Protein AF-A0A109FEW3-F1 (afdb_monomer_lite)

Foldseek 3Di:
DDPVCPCVVVVVVVVVVVVVVVVVVVVVVVVVVVVVVVVCVVVVVVVVLQVVLVVVLVVQLVVLCVVLVVVVVVLDDPDDDPPPHDDDDRDCPVVNVVSVVVSVVSNVVRDRDD

Secondary structure (DSSP, 8-state):
--GGGTTHHHHHHHHHHHHHHHHHHHHHHHHHHHHHHHHHHHHHHHHHHHHHHHHHHHHHHHHHHHHHHHHHHTTS--PPPPTTSPPPPP-THHHHHHHHHHHHHHHHH-----

Radius of gyration: 37.36 Å; chains: 1; bounding box: 73×18×106 Å

Sequence (114 aa):
MKEENKDLPAQKQRLRDMQQEMVGLEHSVLTEETRLGDFKRAATRAALSLKLGAMLELAEKTVIIAELGKLMVDMLPTDETEPGQPRAYYDGYSRTEELLSEAQRCLQDVVFNP

Structure (mmCIF, N/CA/C/O backbone):
data_AF-A0A109FEW3-F1
#
_entry.id   AF-A0A109FEW3-F1
#
loop_
_atom_site.group_PDB
_atom_site.id
_atom_site.type_symbol
_atom_site.label_atom_id
_atom_site.label_alt_id
_atom_site.label_comp_id
_atom_site.label_asym_id
_atom_site.label_entity_id
_atom_site.label_seq_id
_atom_site.pdbx_PDB_ins_code
_atom_site.Cartn_x
_atom_site.Cartn_y
_atom_site.Cartn_z
_atom_site.occupancy
_atom_site.B_iso_or_equiv
_atom_site.auth_seq_id
_atom_site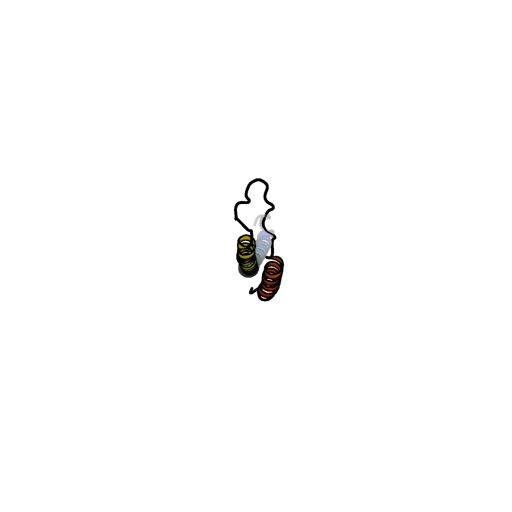.auth_comp_id
_atom_site.auth_asym_id
_atom_site.auth_atom_id
_atom_site.pdbx_PDB_model_num
ATOM 1 N N . MET A 1 1 ? -33.833 6.696 74.405 1.00 47.91 1 MET A N 1
ATOM 2 C CA . MET A 1 1 ? -32.798 6.557 73.355 1.00 47.91 1 MET A CA 1
ATOM 3 C C . MET A 1 1 ? -32.274 7.950 73.034 1.00 47.91 1 MET A C 1
ATOM 5 O O . MET A 1 1 ? -33.098 8.848 72.935 1.00 47.91 1 MET A O 1
ATOM 9 N N . LYS A 1 2 ? -30.950 8.154 72.989 1.00 50.50 2 LYS A N 1
ATOM 10 C CA . LYS A 1 2 ? -30.319 9.472 72.766 1.00 50.50 2 LYS A CA 1
ATOM 11 C C . LYS A 1 2 ? -30.726 10.058 71.404 1.00 50.50 2 LYS A C 1
ATOM 13 O O . LYS A 1 2 ? -30.836 9.305 70.437 1.00 50.50 2 LYS A O 1
ATOM 18 N N . GLU A 1 3 ? -30.938 11.376 71.342 1.00 60.00 3 GLU A N 1
ATOM 19 C CA . GLU A 1 3 ? -31.372 12.112 70.136 1.00 60.00 3 GLU A CA 1
ATOM 20 C C . GLU A 1 3 ? -30.461 11.923 68.913 1.00 60.00 3 GLU A C 1
ATOM 22 O O . GLU A 1 3 ? -30.926 12.061 67.786 1.00 60.00 3 GLU A O 1
ATOM 27 N N . GLU A 1 4 ? -29.212 11.503 69.123 1.00 60.31 4 GLU A N 1
ATOM 28 C CA . GLU A 1 4 ? -28.209 11.220 68.084 1.00 60.31 4 GLU A CA 1
ATOM 29 C C . GLU A 1 4 ? -28.628 10.143 67.060 1.00 60.31 4 GLU A C 1
ATOM 31 O O . GLU A 1 4 ? -28.013 10.042 66.006 1.00 60.31 4 GLU A O 1
ATOM 36 N N . ASN A 1 5 ? -29.676 9.350 67.325 1.00 62.22 5 ASN A N 1
ATOM 37 C CA . ASN A 1 5 ? -30.086 8.224 66.470 1.00 62.22 5 ASN A CA 1
ATOM 38 C C . ASN A 1 5 ? -31.424 8.412 65.727 1.00 62.22 5 ASN A C 1
ATOM 40 O O . ASN A 1 5 ? -31.904 7.461 65.104 1.00 62.22 5 ASN A O 1
ATOM 44 N N . LYS A 1 6 ? -32.046 9.600 65.779 1.00 67.06 6 LYS A N 1
ATOM 45 C CA . LYS A 1 6 ? -33.355 9.848 65.134 1.00 67.06 6 LYS A CA 1
ATOM 46 C C . LYS A 1 6 ? -33.323 9.667 63.608 1.00 67.06 6 LYS A C 1
ATOM 48 O O . LYS A 1 6 ? -34.269 9.117 63.055 1.00 67.06 6 LYS A O 1
ATOM 53 N N . ASP A 1 7 ? -32.219 10.035 62.957 1.00 79.94 7 ASP A N 1
ATOM 54 C CA . ASP A 1 7 ? -32.056 9.947 61.494 1.00 79.94 7 ASP A CA 1
ATOM 55 C C . ASP A 1 7 ? -31.428 8.636 61.000 1.00 79.94 7 ASP A C 1
ATOM 57 O O . ASP A 1 7 ? -31.314 8.409 59.793 1.00 79.94 7 ASP A O 1
ATOM 61 N N . LEU A 1 8 ? -31.049 7.734 61.910 1.00 85.69 8 LEU A N 1
ATOM 62 C CA . LEU A 1 8 ? -30.391 6.472 61.568 1.00 85.69 8 LEU A CA 1
ATOM 63 C C . LEU A 1 8 ? -31.180 5.618 60.546 1.00 85.69 8 LEU A C 1
ATOM 65 O O . LEU A 1 8 ? -30.555 5.055 59.644 1.00 85.69 8 LEU A O 1
ATOM 69 N N . PRO A 1 9 ? -32.526 5.502 60.614 1.00 87.56 9 PRO A N 1
ATOM 70 C CA . PRO A 1 9 ? -33.291 4.751 59.617 1.00 87.56 9 PRO A CA 1
ATOM 71 C C . PRO A 1 9 ? -33.207 5.371 58.216 1.00 87.56 9 PRO A C 1
ATOM 73 O O . PRO A 1 9 ? -33.046 4.644 57.236 1.00 87.56 9 PRO A O 1
ATOM 76 N N . ALA A 1 10 ? -33.261 6.703 58.128 1.00 90.25 10 ALA A N 1
ATOM 77 C CA . ALA A 1 10 ? -33.179 7.438 56.869 1.00 90.25 10 ALA A CA 1
ATOM 78 C C . ALA A 1 10 ? -31.770 7.360 56.262 1.00 90.25 10 ALA A C 1
ATOM 80 O O . ALA A 1 10 ? -31.628 7.123 55.064 1.00 90.25 10 ALA A O 1
ATOM 81 N N . GLN A 1 11 ? -30.724 7.479 57.084 1.00 90.19 11 GLN A N 1
ATOM 82 C CA . GLN A 1 11 ? -29.334 7.305 56.647 1.00 90.19 11 GLN A CA 1
ATOM 83 C C . GLN A 1 11 ? -29.070 5.880 56.142 1.00 90.19 11 GLN A C 1
ATOM 85 O O . GLN A 1 11 ? -28.447 5.703 55.099 1.00 90.19 11 GLN A O 1
ATOM 90 N N . LYS A 1 12 ? -29.603 4.857 56.827 1.00 92.38 12 LYS A N 1
ATOM 91 C CA . LYS A 1 12 ? -29.522 3.459 56.372 1.00 92.38 12 LYS A CA 1
ATOM 92 C C . LYS A 1 12 ? -30.264 3.224 55.058 1.00 92.38 12 LYS A C 1
ATOM 94 O O . LYS A 1 12 ? -29.797 2.421 54.258 1.00 92.38 12 LYS A O 1
ATOM 99 N N . GLN A 1 13 ? -31.400 3.888 54.839 1.00 94.44 13 GLN A N 1
ATOM 100 C CA . GLN A 1 13 ? -32.105 3.807 53.560 1.00 94.44 13 GLN A CA 1
ATOM 101 C C . GLN A 1 13 ? -31.280 4.440 52.438 1.00 94.44 13 GLN A C 1
ATOM 103 O O . GLN A 1 13 ? -31.017 3.761 51.455 1.00 94.44 13 GLN A O 1
ATOM 108 N N . ARG A 1 14 ? -30.765 5.663 52.631 1.00 94.94 14 ARG A N 1
ATOM 109 C CA . ARG A 1 14 ? -29.899 6.322 51.636 1.00 94.94 14 ARG A CA 1
ATOM 110 C C . ARG A 1 14 ? -28.660 5.496 51.305 1.00 94.94 14 ARG A C 1
ATOM 112 O O . ARG A 1 14 ? -28.295 5.400 50.143 1.00 94.94 14 ARG A O 1
ATOM 119 N N . LEU A 1 15 ? -28.035 4.867 52.304 1.00 95.88 15 LEU A N 1
ATOM 120 C CA . LEU A 1 15 ? -26.901 3.969 52.077 1.00 95.88 15 LEU A CA 1
ATOM 121 C C . LEU A 1 15 ? -27.289 2.790 51.171 1.00 95.88 15 LEU A C 1
ATOM 123 O O . LEU A 1 15 ? -26.536 2.462 50.261 1.00 95.88 15 LEU A O 1
ATOM 127 N N . ARG A 1 16 ? -28.454 2.169 51.402 1.00 96.06 16 ARG A N 1
ATOM 128 C CA . ARG A 1 16 ? -28.960 1.082 50.547 1.00 96.06 16 ARG A CA 1
ATOM 129 C C . ARG A 1 16 ? -29.239 1.563 49.126 1.00 96.06 16 ARG A C 1
ATOM 131 O O . ARG A 1 16 ? -28.860 0.875 48.186 1.00 96.06 16 ARG A O 1
ATOM 138 N N . ASP A 1 17 ? -29.846 2.737 48.984 1.00 96.62 17 ASP A N 1
ATOM 139 C CA . ASP A 1 17 ? -30.147 3.320 47.675 1.00 96.62 17 ASP A CA 1
ATOM 140 C C . ASP A 1 17 ? -28.847 3.589 46.894 1.00 96.62 17 ASP A C 1
ATOM 142 O O . ASP A 1 17 ? -28.719 3.166 45.748 1.00 96.62 17 ASP A O 1
ATOM 146 N N . MET A 1 18 ? -27.835 4.179 47.544 1.00 97.62 18 MET A N 1
ATOM 147 C CA . MET A 1 18 ? -26.511 4.411 46.947 1.00 97.62 18 MET A CA 1
ATOM 148 C C . MET A 1 18 ? -25.790 3.104 46.590 1.00 97.62 18 MET A C 1
ATOM 150 O O . MET A 1 18 ? -25.139 3.026 45.553 1.00 97.62 18 MET A O 1
ATOM 154 N N . GLN A 1 19 ? -25.902 2.061 47.420 1.00 97.31 19 GLN A N 1
ATOM 155 C CA . GLN A 1 19 ? -25.341 0.739 47.111 1.00 97.31 19 GLN A CA 1
ATOM 156 C C . GLN A 1 19 ? -26.008 0.120 45.880 1.00 97.31 19 GLN A C 1
ATOM 158 O O . GLN A 1 19 ? -25.329 -0.469 45.043 1.00 97.31 19 GLN A O 1
ATOM 163 N N . GLN A 1 20 ? -27.326 0.267 45.748 1.00 96.88 20 GLN A N 1
ATOM 164 C CA . GLN A 1 20 ? -28.060 -0.239 44.595 1.00 96.88 20 GLN A CA 1
ATOM 165 C C . GLN A 1 20 ? -27.723 0.543 43.317 1.00 96.88 20 GLN A C 1
ATOM 167 O O . GLN A 1 20 ? -27.550 -0.059 42.258 1.00 96.88 20 GLN A O 1
ATOM 172 N N . GLU A 1 21 ? -27.572 1.865 43.419 1.00 97.75 21 GLU A N 1
ATOM 173 C CA . GLU A 1 21 ? -27.117 2.713 42.314 1.00 97.75 21 GLU A CA 1
ATOM 174 C C . GLU A 1 21 ? -25.693 2.348 41.871 1.00 97.75 21 GLU A C 1
ATOM 176 O O . GLU A 1 21 ? -25.436 2.215 40.674 1.00 97.75 21 GLU A O 1
ATOM 181 N N . MET A 1 22 ? -24.790 2.093 42.824 1.00 97.88 22 MET A N 1
ATOM 182 C CA . MET A 1 22 ? -23.416 1.664 42.551 1.00 97.88 22 MET A CA 1
ATOM 183 C C . MET A 1 22 ? -23.373 0.372 41.726 1.00 97.88 22 MET A C 1
ATOM 185 O O . MET A 1 22 ? -22.667 0.325 40.725 1.00 97.88 22 MET A O 1
ATOM 189 N N . VAL A 1 23 ? -24.184 -0.636 42.067 1.00 97.69 23 VAL A N 1
ATOM 190 C CA . VAL A 1 23 ? -24.274 -1.888 41.287 1.00 97.69 23 VAL A CA 1
ATOM 191 C C . VAL A 1 23 ? -24.754 -1.625 39.853 1.00 97.69 23 VAL A C 1
ATOM 193 O O . VAL A 1 23 ? -24.258 -2.230 38.901 1.00 97.69 23 VAL A O 1
ATOM 196 N N . GLY A 1 24 ? -25.701 -0.698 39.673 1.00 97.56 24 GLY A N 1
ATOM 197 C CA . GLY A 1 24 ? -26.158 -0.285 38.344 1.00 97.56 24 GLY A CA 1
ATOM 198 C C . GLY A 1 24 ? -25.055 0.391 37.524 1.00 97.56 24 GLY A C 1
ATOM 199 O O . GLY A 1 24 ? -24.879 0.083 36.342 1.00 97.56 24 GLY A O 1
ATOM 200 N N . LEU A 1 25 ? -24.278 1.275 38.156 1.00 98.19 25 LEU A N 1
ATOM 201 C CA . LEU A 1 25 ? -23.134 1.934 37.527 1.00 98.19 25 LEU A CA 1
ATOM 202 C C . LEU A 1 25 ? -22.031 0.935 37.163 1.00 98.19 25 LEU A C 1
ATOM 204 O O . LEU A 1 25 ? -21.523 0.996 36.047 1.00 98.19 25 LEU A O 1
ATOM 208 N N . GLU A 1 26 ? -21.706 -0.015 38.040 1.00 98.31 26 GLU A N 1
ATOM 209 C CA . GLU A 1 26 ? -20.717 -1.070 37.771 1.00 98.31 26 GLU A CA 1
ATOM 210 C C . GLU A 1 26 ? -21.098 -1.904 36.541 1.00 98.31 26 GLU A C 1
ATOM 212 O O . GLU A 1 26 ? -20.264 -2.143 35.665 1.00 98.31 26 GLU A O 1
ATOM 217 N N . HIS A 1 27 ? -22.373 -2.284 36.413 1.00 98.06 27 HIS A N 1
ATOM 218 C CA . HIS A 1 27 ? -22.854 -3.002 35.232 1.00 98.06 27 HIS A CA 1
ATOM 219 C C . HIS A 1 27 ? -22.754 -2.153 33.952 1.00 98.06 27 HIS A C 1
ATOM 221 O O . HIS A 1 27 ? -22.402 -2.660 32.881 1.00 98.06 27 HIS A O 1
ATOM 227 N N . SER A 1 28 ? -23.068 -0.858 34.046 1.00 98.38 28 SER A N 1
ATOM 228 C CA . SER A 1 28 ? -22.941 0.078 32.924 1.00 98.38 28 SER A CA 1
ATOM 229 C C . SER A 1 28 ? -21.485 0.199 32.465 1.00 98.38 28 SER A C 1
ATOM 231 O O . SER A 1 28 ? -21.197 0.032 31.280 1.00 98.38 28 SER A O 1
ATOM 233 N N . VAL A 1 29 ? -20.553 0.377 33.409 1.00 98.44 29 VAL A N 1
ATOM 234 C CA . VAL A 1 29 ? -19.111 0.434 33.128 1.00 98.44 29 VAL A CA 1
ATOM 235 C C . VAL A 1 29 ? -18.643 -0.847 32.446 1.00 98.44 29 VAL A C 1
ATOM 237 O O . VAL A 1 29 ? -18.040 -0.769 31.380 1.00 98.44 29 VAL A O 1
ATOM 240 N N . LEU A 1 30 ? -18.995 -2.021 32.979 1.00 98.50 30 LEU A N 1
ATOM 241 C CA . LEU A 1 30 ? -18.612 -3.306 32.386 1.00 98.50 30 LEU A CA 1
ATOM 242 C C . LEU A 1 30 ? -19.119 -3.457 30.940 1.00 98.50 30 LEU A C 1
ATOM 244 O O . LEU A 1 30 ? -18.416 -3.971 30.063 1.00 98.50 30 LEU A O 1
ATOM 248 N N . THR A 1 31 ? -20.343 -2.993 30.681 1.00 98.56 31 THR A N 1
ATOM 249 C CA . THR A 1 31 ? -20.953 -3.028 29.345 1.00 98.56 31 THR A CA 1
ATOM 250 C C . THR A 1 31 ? -20.181 -2.141 28.370 1.00 98.56 31 THR A C 1
ATOM 252 O O . THR A 1 31 ? -19.841 -2.575 27.266 1.00 98.56 31 THR A O 1
ATOM 255 N N . GLU A 1 32 ? -19.870 -0.912 28.777 1.00 98.56 32 GLU A N 1
ATOM 256 C CA . GLU A 1 32 ? -19.151 0.045 27.938 1.00 98.56 32 GLU A CA 1
ATOM 257 C C . GLU A 1 32 ? -17.683 -0.348 27.730 1.00 98.56 32 GLU A C 1
ATOM 259 O O . GLU A 1 32 ? -17.168 -0.221 26.619 1.00 98.56 32 GLU A O 1
ATOM 264 N N . GLU A 1 33 ? -17.016 -0.922 28.732 1.00 98.56 33 GLU A N 1
ATOM 265 C CA . GLU A 1 33 ? -15.662 -1.466 28.582 1.00 98.56 33 GLU A CA 1
ATOM 266 C C . GLU A 1 33 ? -15.615 -2.618 27.575 1.00 98.56 33 GLU A C 1
ATOM 268 O O . GLU A 1 33 ? -14.716 -2.676 26.728 1.00 98.56 33 GLU A O 1
ATOM 273 N N . THR A 1 34 ? -16.613 -3.504 27.614 1.00 98.56 34 THR A N 1
ATOM 274 C CA . THR A 1 34 ? -16.736 -4.608 26.654 1.00 98.56 34 THR A CA 1
ATOM 275 C C . THR A 1 34 ? -16.910 -4.069 25.234 1.00 98.56 34 THR A C 1
ATOM 277 O O . THR A 1 34 ? -16.145 -4.433 24.335 1.00 98.56 34 THR A O 1
ATOM 280 N N . ARG A 1 35 ? -17.841 -3.123 25.046 1.00 98.44 35 ARG A N 1
ATOM 281 C CA . ARG A 1 35 ? -18.084 -2.453 23.758 1.00 98.44 35 ARG A CA 1
ATOM 282 C C . ARG A 1 35 ? -16.848 -1.732 23.238 1.00 98.44 35 ARG A C 1
ATOM 284 O O . ARG A 1 35 ? -16.520 -1.842 22.058 1.00 98.44 35 ARG A O 1
ATOM 291 N N . LEU A 1 36 ? -16.136 -1.026 24.111 1.00 98.50 36 LEU A N 1
ATOM 292 C CA . LEU A 1 36 ? -14.897 -0.345 23.761 1.00 98.50 36 LEU A CA 1
ATOM 293 C C . LEU A 1 36 ? -13.816 -1.345 23.330 1.00 98.50 36 LEU A C 1
ATOM 295 O O . LEU A 1 36 ? -13.079 -1.084 22.377 1.00 98.50 36 LEU A O 1
ATOM 299 N N . GLY A 1 37 ? -13.720 -2.491 24.006 1.00 98.56 37 GLY A N 1
ATOM 300 C CA . GLY A 1 37 ? -12.812 -3.576 23.644 1.00 98.56 37 GLY A CA 1
ATOM 301 C C . GLY A 1 37 ? -13.099 -4.142 22.251 1.00 98.56 37 GLY A C 1
ATOM 302 O O . GLY A 1 37 ? -12.176 -4.290 21.445 1.00 98.56 37 GLY A O 1
ATOM 303 N N . ASP A 1 38 ? -14.369 -4.410 21.947 1.00 98.62 38 ASP A N 1
ATOM 304 C CA . ASP A 1 38 ? -14.806 -4.865 20.623 1.00 98.62 38 ASP A CA 1
ATOM 305 C C . ASP A 1 38 ? -14.529 -3.822 19.541 1.00 98.62 38 ASP A C 1
ATOM 307 O O . ASP A 1 38 ? -13.926 -4.138 18.511 1.00 98.62 38 ASP A O 1
ATOM 311 N N . PHE A 1 39 ? -14.884 -2.562 19.804 1.00 98.62 39 PHE A N 1
ATOM 312 C CA . PHE A 1 39 ? -14.639 -1.457 18.886 1.00 98.62 39 PHE A CA 1
ATOM 313 C C . PHE A 1 39 ? -13.152 -1.317 18.556 1.00 98.62 39 PHE A C 1
ATOM 315 O O . PHE A 1 39 ? -12.784 -1.268 17.383 1.00 98.62 39 PHE A O 1
ATOM 322 N N . LYS A 1 40 ? -12.274 -1.321 19.569 1.00 98.69 40 LYS A N 1
ATOM 323 C CA . LYS A 1 40 ? -10.820 -1.228 19.369 1.00 98.69 40 LYS A CA 1
ATOM 324 C C . LYS A 1 40 ? -10.305 -2.347 18.469 1.00 98.69 40 LYS A C 1
ATOM 326 O O . LYS A 1 40 ? -9.514 -2.073 17.569 1.00 98.69 40 LYS A O 1
ATOM 331 N N . ARG A 1 41 ? -10.754 -3.591 18.667 1.00 98.69 41 ARG A N 1
ATOM 332 C CA . ARG A 1 41 ? -10.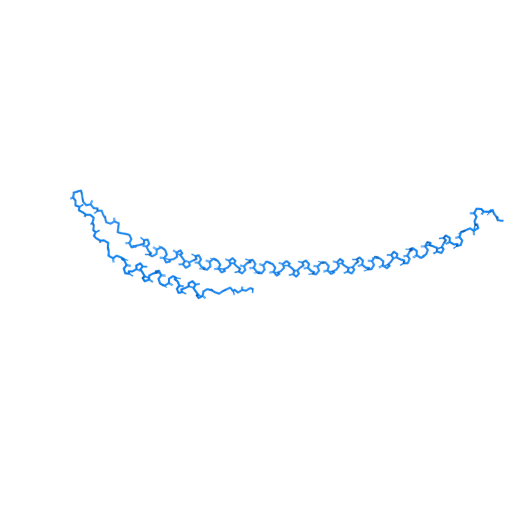353 -4.727 17.819 1.00 98.69 41 ARG A CA 1
ATOM 333 C C . ARG A 1 41 ? -10.841 -4.571 16.381 1.00 98.69 41 ARG A C 1
ATOM 335 O O . ARG A 1 41 ? -10.047 -4.760 15.460 1.00 98.69 41 ARG A O 1
ATOM 342 N N . ALA A 1 42 ? -12.109 -4.214 16.188 1.00 98.50 42 ALA A N 1
ATOM 343 C CA . ALA A 1 42 ? -12.690 -4.027 14.861 1.00 98.50 42 ALA A CA 1
ATOM 344 C C . ALA A 1 42 ? -12.004 -2.882 14.102 1.00 98.50 42 ALA A C 1
ATOM 346 O O . ALA A 1 42 ? -11.556 -3.072 12.972 1.00 98.50 42 ALA A O 1
ATOM 347 N N . ALA A 1 43 ? -11.837 -1.730 14.756 1.00 98.50 43 ALA A N 1
ATOM 348 C CA . ALA A 1 43 ? -11.170 -0.564 14.192 1.00 98.50 43 ALA A CA 1
ATOM 349 C C . ALA A 1 43 ? -9.702 -0.855 13.857 1.00 98.50 43 ALA A C 1
ATOM 351 O O . ALA A 1 43 ? -9.242 -0.520 12.770 1.00 98.50 43 ALA A O 1
ATOM 352 N N . THR A 1 44 ? -8.978 -1.531 14.755 1.00 98.44 44 THR A N 1
ATOM 353 C CA . THR A 1 44 ? -7.571 -1.892 14.523 1.00 98.44 44 THR A CA 1
ATOM 354 C C . THR A 1 44 ? -7.435 -2.834 13.336 1.00 98.44 44 THR A C 1
ATOM 356 O O . THR A 1 44 ? -6.583 -2.614 12.480 1.00 98.44 44 THR A O 1
ATOM 359 N N . ARG A 1 45 ? -8.289 -3.863 13.251 1.00 97.88 45 ARG A N 1
ATOM 360 C CA . ARG A 1 45 ? -8.289 -4.789 12.116 1.00 97.88 45 ARG A CA 1
ATOM 361 C C . ARG A 1 45 ? -8.557 -4.047 10.810 1.00 97.88 45 ARG A C 1
ATOM 363 O O . ARG A 1 45 ? -7.761 -4.176 9.893 1.00 97.88 45 ARG A O 1
ATOM 370 N N . ALA A 1 46 ? -9.622 -3.249 10.744 1.00 97.25 46 ALA A N 1
ATOM 371 C CA . ALA A 1 46 ? -9.976 -2.507 9.536 1.00 97.25 46 ALA A CA 1
ATOM 372 C C . ALA A 1 46 ? -8.864 -1.535 9.106 1.00 97.25 46 ALA A C 1
ATOM 374 O O . ALA A 1 46 ? -8.481 -1.509 7.939 1.00 97.25 46 ALA A O 1
ATOM 375 N N . ALA A 1 47 ? -8.300 -0.782 10.055 1.00 97.69 47 ALA A N 1
ATOM 376 C CA . ALA A 1 47 ? -7.227 0.167 9.778 1.00 97.69 47 ALA A CA 1
ATOM 377 C C . ALA A 1 47 ? -5.953 -0.528 9.276 1.00 97.69 47 ALA A C 1
ATOM 379 O O . ALA A 1 47 ? -5.325 -0.056 8.328 1.00 97.69 47 ALA A O 1
ATOM 380 N N . LEU A 1 48 ? -5.566 -1.648 9.897 1.00 97.25 48 LEU A N 1
ATOM 381 C CA . LEU A 1 48 ? -4.382 -2.395 9.482 1.00 97.25 48 LEU A CA 1
ATOM 382 C C . LEU A 1 48 ? -4.594 -3.121 8.154 1.00 97.25 48 LEU A C 1
ATOM 384 O O . LEU A 1 48 ? -3.688 -3.074 7.333 1.00 97.25 48 LEU A O 1
ATOM 388 N N . SER A 1 49 ? -5.763 -3.715 7.905 1.00 96.81 49 SER A N 1
ATOM 389 C CA . SER A 1 49 ? -6.101 -4.305 6.601 1.00 96.81 49 SER A CA 1
ATOM 390 C C . SER A 1 49 ? -5.968 -3.274 5.482 1.00 96.81 49 SER A C 1
ATOM 392 O O . SER A 1 49 ? -5.201 -3.487 4.549 1.00 96.81 49 SER A O 1
ATOM 394 N N . LEU A 1 50 ? -6.584 -2.097 5.645 1.00 97.38 50 LEU A N 1
ATOM 395 C CA . LEU A 1 50 ? -6.484 -1.015 4.666 1.00 97.38 50 LEU A CA 1
ATOM 396 C C . LEU A 1 50 ? -5.028 -0.575 4.445 1.00 97.38 50 LEU A C 1
ATOM 398 O O . LEU A 1 50 ? -4.574 -0.448 3.310 1.00 97.38 50 LEU A O 1
ATOM 402 N N . LYS A 1 51 ? -4.278 -0.348 5.533 1.00 96.94 51 LYS A N 1
ATOM 403 C CA . LYS A 1 51 ? -2.888 0.118 5.452 1.00 96.94 51 LYS A CA 1
ATOM 404 C C . LYS A 1 51 ? -1.988 -0.908 4.768 1.00 96.94 51 LYS A C 1
ATOM 406 O O . LYS A 1 51 ? -1.175 -0.536 3.927 1.00 96.94 51 LYS A O 1
ATOM 411 N N . LEU A 1 52 ? -2.094 -2.175 5.158 1.00 96.69 52 LEU A N 1
ATOM 412 C CA . LEU A 1 52 ? -1.285 -3.253 4.598 1.00 96.69 52 LEU A CA 1
ATOM 413 C C . LEU A 1 52 ? -1.651 -3.502 3.129 1.00 96.69 52 LEU A C 1
ATOM 415 O O . LEU A 1 52 ? -0.741 -3.606 2.313 1.00 96.69 52 LEU A O 1
ATOM 419 N N . GLY A 1 53 ? -2.941 -3.501 2.779 1.00 96.75 53 GLY A N 1
ATOM 420 C CA . GLY A 1 53 ? -3.392 -3.602 1.389 1.00 96.75 53 GLY A CA 1
ATOM 421 C C . GLY A 1 53 ? -2.856 -2.460 0.521 1.00 96.75 53 GLY A C 1
ATOM 422 O O . GLY A 1 53 ? -2.394 -2.690 -0.592 1.00 96.75 53 GLY A O 1
ATOM 423 N N . ALA A 1 54 ? -2.817 -1.231 1.050 1.00 96.50 54 ALA A N 1
ATOM 424 C CA . ALA A 1 54 ? -2.343 -0.075 0.288 1.00 96.50 54 ALA A CA 1
ATOM 425 C C . ALA A 1 54 ? -0.825 -0.138 0.078 1.00 96.50 54 ALA A C 1
ATOM 427 O O . ALA A 1 54 ? -0.310 0.263 -0.964 1.00 96.50 54 ALA A O 1
ATOM 428 N N . MET A 1 55 ? -0.094 -0.671 1.063 1.00 96.94 55 MET A N 1
ATOM 429 C CA . MET A 1 55 ? 1.335 -0.939 0.913 1.00 96.94 55 MET A CA 1
ATOM 430 C C . MET A 1 55 ? 1.610 -2.055 -0.096 1.00 96.94 55 MET A C 1
ATOM 432 O O . MET A 1 55 ? 2.606 -1.959 -0.807 1.00 96.94 55 MET A O 1
ATOM 436 N N . LEU A 1 56 ? 0.751 -3.075 -0.180 1.00 96.69 56 LEU A N 1
ATOM 437 C CA . LEU A 1 56 ? 0.871 -4.129 -1.187 1.00 96.69 56 LEU A CA 1
ATOM 438 C C . LEU A 1 56 ? 0.710 -3.552 -2.599 1.00 96.69 56 LEU A C 1
ATOM 440 O O . LEU A 1 56 ? 1.596 -3.730 -3.428 1.00 96.69 56 LEU A O 1
ATOM 444 N N . GLU A 1 57 ? -0.347 -2.771 -2.831 1.00 96.62 57 GLU A N 1
ATOM 445 C CA . GLU A 1 57 ? -0.584 -2.102 -4.117 1.00 96.62 57 GLU A CA 1
ATOM 446 C C . GLU A 1 57 ? 0.589 -1.184 -4.509 1.00 96.62 57 GLU A C 1
ATOM 448 O O . GLU A 1 57 ? 1.071 -1.207 -5.644 1.00 96.62 57 GLU A O 1
ATOM 453 N N . LEU A 1 58 ? 1.095 -0.389 -3.558 1.00 96.81 58 LEU A N 1
ATOM 454 C CA . LEU A 1 58 ? 2.259 0.467 -3.782 1.00 96.81 58 LEU A CA 1
ATOM 455 C C . LEU A 1 58 ? 3.506 -0.353 -4.134 1.00 96.81 58 LEU A C 1
ATOM 457 O O . LEU A 1 58 ? 4.264 0.041 -5.023 1.00 96.81 58 LEU A O 1
ATOM 461 N N . ALA A 1 59 ? 3.739 -1.467 -3.439 1.00 97.25 59 ALA A N 1
ATOM 462 C CA . ALA A 1 59 ? 4.883 -2.331 -3.691 1.00 97.25 59 ALA A CA 1
ATOM 463 C C . ALA A 1 59 ? 4.814 -2.944 -5.096 1.00 97.25 59 ALA A C 1
ATOM 465 O O . ALA A 1 59 ? 5.800 -2.874 -5.823 1.00 97.25 59 ALA A O 1
ATOM 466 N N . GLU A 1 60 ? 3.654 -3.450 -5.517 1.00 96.94 60 GLU A N 1
ATOM 467 C CA . GLU A 1 60 ? 3.447 -3.996 -6.865 1.00 96.94 60 GLU A CA 1
ATOM 468 C C . GLU A 1 60 ? 3.705 -2.946 -7.953 1.00 96.94 60 GLU A C 1
ATOM 470 O O . GLU A 1 60 ? 4.474 -3.185 -8.886 1.00 96.94 60 GLU A O 1
ATOM 475 N N . LYS A 1 61 ? 3.164 -1.732 -7.788 1.00 97.81 61 LYS A N 1
ATOM 476 C CA . LYS A 1 61 ? 3.446 -0.610 -8.702 1.00 97.81 61 LYS A CA 1
ATOM 477 C C . LYS A 1 61 ? 4.931 -0.254 -8.741 1.00 97.81 61 LYS A C 1
ATOM 479 O O . LYS A 1 61 ? 5.473 0.041 -9.804 1.00 97.81 61 LYS A O 1
ATOM 484 N N . THR A 1 62 ? 5.599 -0.299 -7.591 1.00 98.19 62 THR A N 1
ATOM 485 C CA . THR A 1 62 ? 7.037 -0.021 -7.489 1.00 98.19 62 THR A CA 1
ATOM 486 C C . THR A 1 62 ? 7.865 -1.080 -8.213 1.00 98.19 62 THR A C 1
ATOM 488 O O . THR A 1 62 ? 8.827 -0.723 -8.890 1.00 98.19 62 THR A O 1
ATOM 491 N N . VAL A 1 63 ? 7.485 -2.358 -8.118 1.00 98.12 63 VAL A N 1
ATOM 492 C CA . VAL A 1 63 ? 8.139 -3.455 -8.849 1.00 98.12 63 VAL A CA 1
ATOM 493 C C . VAL A 1 63 ? 8.055 -3.218 -10.355 1.00 98.12 63 VAL A C 1
ATOM 495 O O . VAL A 1 63 ? 9.092 -3.224 -11.012 1.00 98.12 63 VAL A O 1
ATOM 498 N N . ILE A 1 64 ? 6.867 -2.902 -10.884 1.00 98.00 64 ILE A N 1
ATOM 499 C CA . ILE A 1 64 ? 6.673 -2.612 -12.317 1.00 98.00 64 ILE A CA 1
ATOM 500 C C . ILE A 1 64 ? 7.593 -1.474 -12.780 1.00 98.00 64 ILE A C 1
ATOM 502 O O . ILE A 1 64 ? 8.283 -1.595 -13.793 1.00 98.00 64 ILE A O 1
ATOM 506 N N . ILE A 1 65 ? 7.629 -0.369 -12.026 1.00 97.81 65 ILE A N 1
ATOM 507 C CA . ILE A 1 65 ? 8.472 0.789 -12.355 1.00 97.81 65 ILE A CA 1
ATOM 508 C C . ILE A 1 65 ? 9.956 0.408 -12.319 1.00 97.81 65 ILE A C 1
ATOM 510 O O . ILE A 1 65 ? 10.710 0.804 -13.206 1.00 97.81 65 ILE A O 1
ATOM 514 N N . ALA A 1 66 ? 10.383 -0.353 -11.311 1.00 98.12 66 ALA A N 1
ATOM 515 C CA . ALA A 1 66 ? 11.775 -0.756 -11.160 1.00 98.12 66 ALA A CA 1
ATOM 516 C C . ALA A 1 66 ? 12.229 -1.704 -12.281 1.00 98.12 66 ALA A C 1
ATOM 518 O O . ALA A 1 66 ? 13.317 -1.523 -12.828 1.00 98.12 66 ALA A O 1
ATOM 519 N N . GLU A 1 67 ? 11.404 -2.685 -12.649 1.00 97.81 67 GLU A N 1
ATOM 520 C CA . GLU A 1 67 ? 11.715 -3.649 -13.708 1.00 97.81 67 GLU A CA 1
ATOM 521 C C . GLU A 1 67 ? 11.826 -2.972 -15.075 1.00 97.81 67 GLU A C 1
ATOM 523 O O . GLU A 1 67 ? 12.846 -3.107 -15.752 1.00 97.81 67 GLU A O 1
ATOM 528 N N . LEU A 1 68 ? 10.820 -2.186 -15.463 1.00 97.88 68 LEU A N 1
ATOM 529 C CA . LEU A 1 68 ? 10.825 -1.494 -16.753 1.00 97.88 68 LEU A CA 1
ATOM 530 C C . LEU A 1 68 ? 11.871 -0.377 -16.797 1.00 97.88 68 LEU A C 1
ATOM 532 O O . LEU A 1 68 ? 12.543 -0.196 -17.812 1.00 97.88 68 LEU A O 1
ATOM 536 N N . GLY A 1 69 ? 12.075 0.325 -15.681 1.00 97.19 69 GLY A N 1
ATOM 537 C CA . GLY A 1 69 ? 13.138 1.316 -15.545 1.00 97.19 69 GLY A CA 1
ATOM 538 C C . GLY A 1 69 ? 14.528 0.702 -15.719 1.00 97.19 69 GLY A C 1
ATOM 539 O O . GLY A 1 69 ? 15.378 1.292 -16.382 1.00 97.19 69 GLY A O 1
ATOM 540 N N . LYS A 1 70 ? 14.757 -0.513 -15.204 1.00 97.88 70 LYS A N 1
ATOM 541 C CA . LYS A 1 70 ? 16.006 -1.245 -15.441 1.00 97.88 70 LYS A CA 1
ATOM 542 C C . LYS A 1 70 ? 16.205 -1.546 -16.928 1.00 97.88 70 LYS A C 1
ATOM 544 O O . LYS A 1 70 ? 17.281 -1.270 -17.448 1.00 97.88 70 LYS A O 1
ATOM 549 N N . LEU A 1 71 ? 15.170 -2.027 -17.621 1.00 97.31 71 LEU A N 1
ATOM 550 C CA . LEU A 1 71 ? 15.247 -2.265 -19.068 1.00 97.31 71 LEU A CA 1
ATOM 551 C C . LEU A 1 71 ? 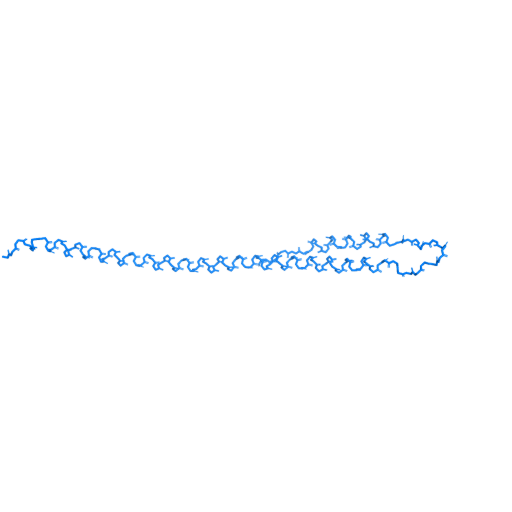15.561 -0.985 -19.849 1.00 97.31 71 LEU A C 1
ATOM 553 O O . LEU A 1 71 ? 16.268 -1.042 -20.850 1.00 97.31 71 LEU A O 1
ATOM 557 N N . MET A 1 72 ? 15.071 0.172 -19.391 1.00 95.75 72 MET A N 1
ATOM 558 C CA . MET A 1 72 ? 15.423 1.452 -20.005 1.00 95.75 72 MET A CA 1
ATOM 559 C C . MET A 1 72 ? 16.906 1.798 -19.826 1.00 95.75 72 MET A C 1
ATOM 561 O O . MET A 1 72 ? 17.546 2.269 -20.765 1.00 95.75 72 MET A O 1
ATOM 565 N N . VAL A 1 73 ? 17.458 1.560 -18.633 1.0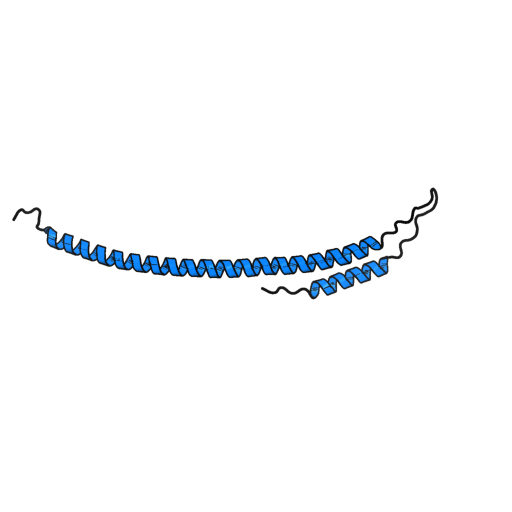0 95.75 73 VAL A N 1
ATOM 566 C CA . VAL A 1 73 ? 18.882 1.789 -18.333 1.00 95.75 73 VAL A CA 1
ATOM 567 C C . VAL A 1 73 ? 19.780 0.884 -19.176 1.00 95.75 73 VAL A C 1
ATOM 569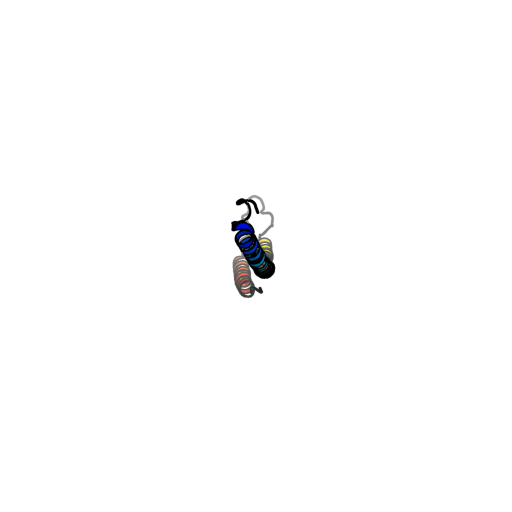 O O . VAL A 1 73 ? 20.814 1.346 -19.653 1.00 95.75 73 VAL A O 1
ATOM 572 N N . ASP A 1 74 ? 19.364 -0.359 -19.425 1.00 94.81 74 ASP A N 1
ATOM 573 C CA . ASP A 1 74 ? 20.114 -1.321 -20.245 1.00 94.81 74 ASP A CA 1
ATOM 574 C C . ASP A 1 74 ? 20.275 -0.869 -21.715 1.00 94.81 74 ASP A C 1
ATOM 576 O O . ASP A 1 74 ? 21.122 -1.396 -22.432 1.00 94.81 74 ASP A O 1
ATOM 580 N N . MET A 1 75 ? 19.507 0.129 -22.176 1.00 93.38 75 MET A N 1
ATOM 581 C CA . MET A 1 75 ? 19.645 0.708 -23.522 1.00 93.38 75 MET A CA 1
ATOM 582 C C . MET A 1 75 ? 20.722 1.796 -23.620 1.00 93.38 75 MET A C 1
ATOM 584 O O . MET A 1 75 ? 20.949 2.331 -24.707 1.00 93.38 75 MET A O 1
ATOM 588 N N . LEU A 1 76 ? 21.354 2.189 -22.510 1.00 92.88 76 LEU A N 1
ATOM 589 C CA . LEU A 1 76 ? 22.416 3.190 -22.540 1.00 92.88 76 LEU A CA 1
ATOM 590 C C . LEU A 1 76 ? 23.670 2.601 -23.207 1.00 92.88 76 LEU A C 1
ATOM 592 O O . LEU A 1 76 ? 24.215 1.619 -22.702 1.00 92.88 76 LEU A O 1
ATOM 596 N N . PRO A 1 77 ? 24.174 3.197 -24.304 1.00 91.62 77 PRO A N 1
ATOM 597 C CA . PRO A 1 77 ? 25.362 2.685 -24.971 1.00 91.62 77 PRO A CA 1
ATOM 598 C C . PRO A 1 77 ? 26.591 2.865 -24.073 1.00 91.62 77 PRO A C 1
ATOM 600 O O . PRO A 1 77 ? 26.922 3.984 -23.667 1.00 91.62 77 PRO A O 1
ATOM 603 N N . THR A 1 78 ? 27.276 1.761 -23.779 1.00 92.50 78 THR A N 1
ATOM 604 C CA . THR A 1 78 ? 28.491 1.733 -22.948 1.00 92.50 78 THR A CA 1
ATOM 605 C C . THR A 1 78 ? 29.780 1.697 -23.762 1.00 92.50 78 THR A C 1
ATOM 607 O O . THR A 1 78 ? 30.859 1.666 -23.175 1.00 92.50 78 THR A O 1
ATOM 610 N N . ASP A 1 79 ? 29.683 1.687 -25.093 1.00 92.75 79 ASP A N 1
ATOM 611 C CA . ASP A 1 79 ? 30.843 1.623 -25.978 1.00 92.75 79 ASP A CA 1
ATOM 612 C C . ASP A 1 79 ? 31.770 2.827 -25.778 1.00 92.75 79 ASP A C 1
ATOM 614 O O . ASP A 1 79 ? 31.341 3.988 -25.691 1.00 92.75 79 ASP A O 1
ATOM 618 N N . GLU A 1 80 ? 33.069 2.544 -25.716 1.00 92.88 80 GLU A N 1
ATOM 619 C CA . GLU A 1 80 ? 34.090 3.575 -25.602 1.00 92.88 80 GLU A CA 1
ATOM 620 C C . GLU A 1 80 ? 34.158 4.389 -26.899 1.00 92.88 80 GLU A C 1
ATOM 622 O O . GLU A 1 80 ? 34.199 3.853 -28.004 1.00 92.88 80 GLU A O 1
ATOM 627 N N . THR A 1 81 ? 34.158 5.716 -26.771 1.00 94.81 81 THR A N 1
ATOM 628 C CA . THR A 1 81 ? 34.324 6.616 -27.918 1.00 94.81 81 THR A CA 1
ATOM 629 C C . THR A 1 81 ? 35.806 6.919 -28.101 1.00 94.81 81 THR A C 1
ATOM 631 O O . THR A 1 81 ? 36.448 7.420 -27.175 1.00 94.81 81 THR A O 1
ATOM 634 N N . GLU A 1 82 ? 36.350 6.643 -29.287 1.00 95.38 82 GLU A N 1
ATOM 635 C CA . GLU A 1 82 ? 37.751 6.943 -29.588 1.00 95.38 82 GLU A CA 1
ATOM 636 C C . GLU A 1 82 ? 38.042 8.455 -29.511 1.00 95.38 82 GLU A C 1
ATOM 638 O O . GLU A 1 82 ? 37.212 9.275 -29.927 1.00 95.38 82 GLU A O 1
ATOM 643 N N . PRO A 1 83 ? 39.231 8.866 -29.025 1.00 95.81 83 PRO A N 1
ATOM 644 C CA . PRO A 1 83 ? 39.604 10.274 -28.972 1.00 95.81 83 PRO A CA 1
ATOM 645 C C . PRO A 1 83 ? 39.509 10.957 -30.343 1.00 95.81 83 PRO A C 1
ATOM 647 O O . PRO A 1 83 ? 40.154 10.552 -31.306 1.00 95.81 83 PRO A O 1
ATOM 650 N N . GLY A 1 84 ? 38.724 12.033 -30.418 1.00 95.19 84 GLY A N 1
ATOM 651 C CA . GLY A 1 84 ? 38.520 12.803 -31.649 1.00 95.19 84 GLY A CA 1
ATOM 652 C C . GLY A 1 84 ? 37.401 12.287 -32.561 1.00 95.19 84 GLY A C 1
ATOM 653 O O . GLY A 1 84 ? 37.083 12.968 -33.533 1.00 95.19 84 GLY A O 1
ATOM 654 N N . GLN A 1 85 ? 36.773 11.149 -32.242 1.00 95.00 85 GLN A N 1
ATOM 655 C CA . GLN A 1 85 ? 35.593 10.646 -32.951 1.00 95.00 85 GLN A CA 1
ATOM 656 C C . GLN A 1 85 ? 34.288 11.092 -32.267 1.00 95.00 85 GLN A C 1
ATOM 658 O O . GLN A 1 85 ? 34.260 11.294 -31.047 1.00 95.00 85 GLN A O 1
ATOM 663 N N . PRO A 1 86 ? 33.184 11.266 -33.019 1.00 93.06 86 PRO A N 1
ATOM 664 C CA . PRO A 1 86 ? 31.872 11.495 -32.428 1.00 93.06 86 PRO A CA 1
ATOM 665 C C . PRO A 1 86 ? 31.345 10.225 -31.743 1.00 93.06 86 PRO A C 1
ATOM 667 O O . PRO A 1 86 ? 31.634 9.105 -32.163 1.00 93.06 86 PRO A O 1
ATOM 670 N N . ARG A 1 87 ? 30.518 10.400 -30.705 1.00 92.69 87 ARG A N 1
ATOM 671 C CA . ARG A 1 87 ? 29.785 9.292 -30.073 1.00 92.69 87 ARG A CA 1
ATOM 672 C C . ARG A 1 87 ? 28.790 8.682 -31.069 1.00 92.69 87 ARG A C 1
ATOM 674 O O . ARG A 1 87 ? 28.232 9.404 -31.896 1.00 92.69 87 ARG A O 1
ATOM 681 N N . ALA A 1 88 ? 28.539 7.377 -30.953 1.00 90.25 88 ALA A N 1
ATOM 682 C CA . ALA A 1 88 ? 27.500 6.695 -31.719 1.00 90.25 88 ALA A CA 1
ATOM 683 C C . ALA A 1 88 ? 26.129 7.376 -31.550 1.00 90.25 88 ALA A C 1
ATOM 685 O O . ALA A 1 88 ? 25.795 7.886 -30.475 1.00 90.25 88 ALA A O 1
ATOM 686 N N . TYR A 1 89 ? 25.344 7.392 -32.628 1.00 92.06 89 TYR A N 1
ATOM 687 C CA . TYR A 1 89 ? 23.983 7.912 -32.593 1.00 92.06 89 TYR A CA 1
ATOM 688 C C . TYR A 1 89 ? 23.099 7.002 -31.738 1.00 92.06 89 TYR A C 1
ATOM 690 O O . TYR A 1 89 ? 23.191 5.781 -31.832 1.00 92.06 89 TYR A O 1
ATOM 698 N N . TYR A 1 90 ? 22.246 7.601 -30.912 1.00 93.38 90 TYR A N 1
ATOM 699 C CA . TYR A 1 90 ? 21.300 6.859 -30.090 1.00 93.38 90 TYR A CA 1
ATOM 700 C C . TYR A 1 90 ? 20.020 6.575 -30.882 1.00 93.38 90 TYR A C 1
ATOM 702 O O . TYR A 1 90 ? 19.391 7.506 -31.377 1.00 93.38 90 TYR A O 1
ATOM 710 N N . ASP A 1 91 ? 19.615 5.311 -30.976 1.00 92.88 91 ASP A N 1
ATOM 711 C CA . ASP A 1 91 ? 18.431 4.856 -31.717 1.00 92.88 91 ASP A CA 1
ATOM 712 C C . ASP A 1 91 ? 17.350 4.211 -30.823 1.00 92.88 91 ASP A C 1
ATOM 714 O O . ASP A 1 91 ? 16.285 3.822 -31.303 1.00 92.88 91 ASP A O 1
ATOM 718 N N . GLY A 1 92 ? 17.556 4.186 -29.502 1.00 94.50 92 GLY A N 1
ATOM 719 C CA . GLY A 1 92 ? 16.646 3.565 -28.530 1.00 94.50 92 GLY A CA 1
ATOM 720 C C . GLY A 1 92 ? 15.335 4.318 -28.250 1.00 94.50 92 GLY A C 1
ATOM 721 O O . GLY A 1 92 ? 14.580 3.912 -27.364 1.00 94.50 92 GLY A O 1
ATOM 722 N N . TYR A 1 93 ? 15.024 5.399 -28.976 1.00 95.12 93 TYR A N 1
ATOM 723 C CA . TYR A 1 93 ? 13.821 6.217 -28.750 1.00 95.12 93 TYR A CA 1
ATOM 724 C C . TYR A 1 93 ? 12.523 5.402 -28.857 1.00 95.12 93 TYR A C 1
ATOM 726 O O . TYR A 1 93 ? 11.725 5.408 -27.923 1.00 95.12 93 TYR A O 1
ATOM 734 N N . SER A 1 94 ? 12.353 4.638 -29.945 1.00 96.56 94 SER A N 1
ATOM 735 C CA . SER A 1 94 ? 11.158 3.802 -30.163 1.00 96.56 94 SER A CA 1
ATOM 736 C C . SER A 1 94 ? 10.979 2.785 -29.037 1.00 96.56 94 SER A C 1
ATOM 738 O O . SER A 1 94 ? 9.887 2.607 -28.504 1.00 96.56 94 SER A O 1
ATOM 740 N N . ARG A 1 95 ? 12.077 2.148 -28.618 1.00 96.12 95 ARG A N 1
ATOM 741 C CA . ARG A 1 95 ? 12.044 1.150 -27.550 1.00 96.12 95 ARG A CA 1
ATOM 742 C C . ARG A 1 95 ? 11.710 1.770 -26.192 1.00 96.12 95 ARG A C 1
ATOM 744 O O . ARG A 1 95 ? 10.999 1.162 -25.397 1.00 96.12 95 ARG A O 1
ATOM 751 N N . THR A 1 96 ? 12.182 2.988 -25.936 1.00 96.06 96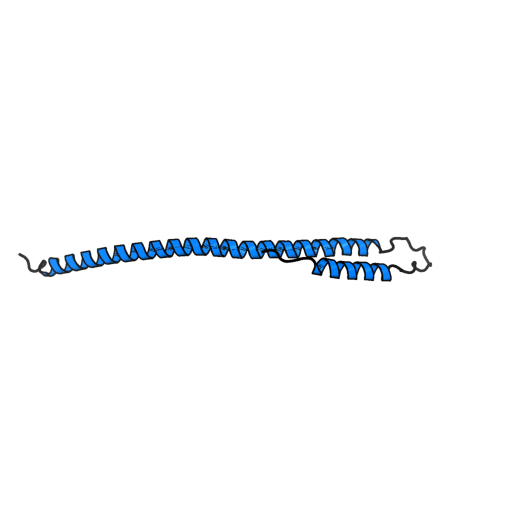 THR A N 1
ATOM 752 C CA . THR A 1 96 ? 11.834 3.748 -24.727 1.00 96.06 96 THR A CA 1
ATOM 753 C C . THR A 1 96 ? 10.334 4.049 -24.678 1.00 96.06 96 THR A C 1
ATOM 755 O O . THR A 1 96 ? 9.713 3.874 -23.630 1.00 96.06 96 THR A O 1
ATOM 758 N N . GLU A 1 97 ? 9.732 4.456 -25.799 1.00 97.06 97 GLU A N 1
ATOM 759 C CA . GLU A 1 97 ? 8.287 4.716 -25.890 1.00 97.06 97 GLU A CA 1
ATOM 760 C C . GLU A 1 97 ? 7.446 3.447 -25.687 1.00 97.06 97 GLU A C 1
ATOM 762 O O . GLU A 1 97 ? 6.423 3.485 -24.995 1.00 97.06 97 GLU A O 1
ATOM 767 N N . GLU A 1 98 ? 7.894 2.311 -26.228 1.00 97.62 98 GLU A N 1
ATOM 768 C CA . GLU A 1 98 ? 7.269 1.004 -25.993 1.00 97.62 98 GLU A CA 1
ATOM 769 C C . GLU A 1 98 ? 7.269 0.639 -24.503 1.00 97.62 98 GLU A C 1
ATOM 771 O O . GLU A 1 98 ? 6.211 0.340 -23.947 1.00 97.62 98 GLU A O 1
ATOM 776 N N . LEU A 1 99 ? 8.431 0.718 -23.840 1.00 97.69 99 LEU A N 1
ATOM 777 C CA . LEU A 1 99 ? 8.568 0.399 -22.413 1.00 97.69 99 LEU A CA 1
ATOM 778 C C . LEU A 1 99 ? 7.732 1.337 -21.534 1.00 97.69 99 LEU A C 1
ATOM 780 O O . LEU A 1 99 ? 7.146 0.903 -20.543 1.00 97.69 99 LEU A O 1
ATOM 784 N N . LEU A 1 100 ? 7.640 2.619 -21.899 1.00 97.00 100 LEU A N 1
ATOM 785 C CA . LEU A 1 100 ? 6.796 3.581 -21.193 1.00 97.00 100 LEU A CA 1
ATOM 786 C C . LEU A 1 100 ? 5.308 3.233 -21.329 1.00 97.00 100 LEU A C 1
ATOM 788 O O . LEU A 1 100 ? 4.574 3.259 -20.340 1.00 97.00 100 LEU A O 1
ATOM 792 N N . SER A 1 101 ? 4.867 2.895 -22.541 1.00 97.69 101 SER A N 1
ATOM 793 C CA . SER A 1 101 ? 3.477 2.510 -22.810 1.00 97.69 101 SER A CA 1
ATOM 794 C C . SER A 1 101 ? 3.110 1.218 -22.078 1.00 97.69 101 SER A C 1
ATOM 796 O O . SER A 1 101 ? 2.024 1.096 -21.510 1.00 97.69 101 SER A O 1
ATOM 798 N N . GLU A 1 102 ? 4.040 0.264 -22.035 1.00 97.81 102 GLU A N 1
ATOM 799 C CA . GLU A 1 102 ? 3.894 -0.967 -21.269 1.00 97.81 102 GLU A CA 1
ATOM 800 C C . GLU A 1 102 ? 3.799 -0.691 -19.764 1.00 97.81 102 GLU A C 1
ATOM 802 O O . GLU A 1 102 ? 2.890 -1.212 -19.118 1.00 97.81 102 GLU A O 1
ATOM 807 N N . ALA A 1 103 ? 4.645 0.191 -19.220 1.00 97.75 103 ALA A N 1
ATOM 808 C CA . ALA A 1 103 ? 4.573 0.593 -17.815 1.00 97.75 103 ALA A CA 1
ATOM 809 C C . ALA A 1 103 ? 3.205 1.178 -17.467 1.00 97.75 103 ALA A C 1
ATOM 811 O O . ALA A 1 103 ? 2.611 0.805 -16.458 1.00 97.75 103 ALA A O 1
ATOM 812 N N . GLN A 1 104 ? 2.679 2.062 -18.317 1.00 97.06 104 GLN A N 1
ATOM 813 C CA . GLN A 1 104 ? 1.366 2.669 -18.113 1.00 97.06 104 GLN A CA 1
ATOM 814 C C . GLN A 1 104 ? 0.247 1.627 -18.100 1.00 97.06 104 GLN A C 1
ATOM 816 O O . GLN A 1 104 ? -0.610 1.685 -17.220 1.00 97.06 104 GLN A O 1
ATOM 821 N N . ARG A 1 105 ? 0.275 0.661 -19.025 1.00 97.75 105 ARG A N 1
ATOM 822 C CA . ARG A 1 105 ? -0.696 -0.440 -19.056 1.00 97.75 105 ARG A CA 1
ATOM 823 C C . ARG A 1 105 ? -0.606 -1.292 -17.789 1.00 97.75 105 ARG A C 1
ATOM 825 O O . ARG A 1 105 ? -1.603 -1.455 -17.099 1.00 97.75 105 ARG A O 1
ATOM 832 N N . CYS A 1 106 ? 0.588 -1.770 -17.441 1.00 97.31 106 CYS A N 1
ATOM 833 C CA . CYS A 1 106 ? 0.781 -2.625 -16.269 1.00 97.31 106 CYS A CA 1
ATOM 834 C C . CYS A 1 106 ? 0.378 -1.914 -14.967 1.00 97.31 106 CYS A C 1
ATOM 836 O O . CYS A 1 106 ? -0.231 -2.526 -14.096 1.00 97.31 106 CYS A O 1
ATOM 838 N N . LEU A 1 107 ? 0.659 -0.612 -14.834 1.00 96.88 107 LEU A N 1
ATOM 839 C CA . LEU A 1 107 ? 0.251 0.178 -13.667 1.00 96.88 107 LEU A CA 1
ATOM 840 C C . LEU A 1 107 ? -1.272 0.334 -13.540 1.00 96.88 107 LEU A C 1
ATOM 842 O O . LEU A 1 107 ? -1.759 0.487 -12.419 1.00 96.88 107 LEU A O 1
ATOM 846 N N . GLN A 1 108 ? -2.009 0.325 -14.655 1.00 95.44 108 GLN A N 1
ATOM 847 C CA . GLN A 1 108 ? -3.477 0.377 -14.659 1.00 95.44 108 GLN A CA 1
ATOM 848 C C . GLN A 1 108 ? -4.110 -0.953 -14.239 1.00 95.44 108 GLN A C 1
ATOM 850 O O . GLN A 1 108 ? -5.195 -0.943 -13.662 1.00 95.44 108 GLN A O 1
ATOM 855 N N . ASP A 1 109 ? -3.424 -2.068 -14.487 1.00 94.81 109 ASP A N 1
ATOM 856 C CA . ASP A 1 109 ? -3.902 -3.407 -14.134 1.00 94.81 109 ASP A CA 1
ATOM 857 C C . ASP A 1 109 ? -3.715 -3.738 -12.640 1.00 94.81 109 ASP A C 1
ATOM 859 O O . ASP A 1 109 ? -4.309 -4.695 -12.140 1.00 94.81 109 ASP A O 1
ATOM 863 N N . VAL A 1 110 ? -2.924 -2.948 -11.898 1.00 94.56 110 VAL A N 1
ATOM 864 C CA . VAL A 1 110 ? -2.758 -3.120 -10.446 1.00 94.56 110 VAL A CA 1
ATOM 865 C C . VAL A 1 110 ? -3.988 -2.595 -9.705 1.00 94.56 110 VAL A C 1
ATOM 867 O O . VAL A 1 110 ? -4.298 -1.401 -9.747 1.00 94.56 110 VAL A O 1
ATOM 870 N N . VAL A 1 111 ? -4.654 -3.485 -8.968 1.00 90.75 111 VAL A N 1
ATOM 871 C CA . VAL A 1 111 ? -5.896 -3.196 -8.242 1.00 90.75 111 VAL A CA 1
ATOM 872 C C . VAL A 1 111 ? -5.687 -3.333 -6.738 1.00 90.75 111 VAL A C 1
ATOM 874 O O . VAL A 1 111 ? -5.142 -4.320 -6.251 1.00 90.75 111 VAL A O 1
ATOM 877 N N . PHE A 1 112 ? -6.192 -2.354 -5.989 1.00 89.12 112 PHE A N 1
ATOM 878 C CA . PHE A 1 112 ? -6.263 -2.420 -4.534 1.00 89.12 112 PHE A CA 1
ATOM 879 C C . PHE A 1 112 ? -7.175 -3.563 -4.070 1.00 89.12 112 PHE A C 1
ATOM 881 O O . PHE A 1 112 ? -8.355 -3.592 -4.431 1.00 89.12 112 PHE A O 1
ATOM 888 N N . ASN A 1 113 ? -6.663 -4.448 -3.211 1.00 77.00 113 ASN A N 1
ATOM 889 C CA . ASN A 1 113 ? -7.462 -5.499 -2.584 1.00 77.00 113 ASN A CA 1
ATOM 890 C C . ASN A 1 113 ? -7.409 -5.367 -1.041 1.00 77.00 113 ASN A C 1
ATOM 892 O O . ASN A 1 113 ? -6.366 -5.673 -0.455 1.00 77.00 113 ASN A O 1
ATOM 896 N N . PRO A 1 114 ? -8.474 -4.842 -0.399 1.00 63.47 114 PRO A N 1
ATOM 897 C CA . PRO A 1 114 ? -8.520 -4.560 1.043 1.00 63.47 114 PRO A CA 1
ATOM 898 C C . PRO A 1 114 ? -8.596 -5.789 1.958 1.00 63.47 114 PRO A C 1
ATOM 900 O O . PRO A 1 114 ? -9.182 -6.819 1.554 1.00 63.47 114 PRO A O 1
#

pLDDT: mean 93.52, std 9.66, range [47.91, 98.69]